Protein AF-A0A397C255-F1 (afdb_monomer_lite)

Foldseek 3Di:
DKKKKFWAQVFQKKKWKFADQQADDPDGDPVGTPWMQPGGGGGITMTDDDDDDDHHIDMDMDTPDPPDDGDMDMDDDDPDPDDDDDDHDDPCVPPDDDDDDDDQDVVQCLVPDDVVRVSPVSHDDDDDDD

Structure (mmCIF, N/CA/C/O backbone):
data_AF-A0A397C255-F1
#
_entry.id   AF-A0A397C255-F1
#
loop_
_atom_site.group_PDB
_atom_site.id
_atom_site.type_symbol
_atom_site.label_atom_id
_atom_site.label_alt_id
_atom_site.label_comp_id
_atom_site.label_asym_id
_atom_site.label_entity_id
_atom_site.label_seq_id
_atom_site.pdbx_PDB_ins_code
_atom_site.Cartn_x
_atom_site.Cartn_y
_atom_site.Cartn_z
_atom_site.occupancy
_atom_site.B_iso_or_equiv
_atom_site.auth_seq_id
_atom_site.auth_comp_id
_atom_site.auth_asym_id
_atom_site.auth_atom_id
_atom_site.pdbx_PDB_model_num
ATOM 1 N N . MET A 1 1 ? -10.103 3.116 16.609 1.00 91.81 1 MET A N 1
ATOM 2 C CA . MET A 1 1 ? -10.281 3.284 15.153 1.00 91.81 1 MET A CA 1
ATOM 3 C C . MET A 1 1 ? -10.401 1.901 14.566 1.00 91.81 1 MET A C 1
ATOM 5 O O . MET A 1 1 ? -9.505 1.097 14.772 1.00 91.81 1 MET A O 1
ATOM 9 N N . LEU A 1 2 ? -11.490 1.654 13.853 1.00 96.00 2 LEU A N 1
ATOM 10 C CA . LEU A 1 2 ? -11.790 0.390 13.207 1.00 96.00 2 LEU A CA 1
ATOM 11 C C . LEU A 1 2 ? -11.693 0.574 11.691 1.00 96.00 2 LEU A C 1
ATOM 13 O O . LEU A 1 2 ? -12.348 1.446 11.119 1.00 96.00 2 LEU A O 1
ATOM 17 N N . LEU A 1 3 ? -10.866 -0.247 11.056 1.00 97.50 3 LEU A N 1
ATOM 18 C CA . LEU A 1 3 ? -10.774 -0.365 9.606 1.00 97.50 3 LEU A CA 1
ATOM 19 C C . LEU A 1 3 ? -11.357 -1.712 9.194 1.00 97.50 3 LEU A C 1
ATOM 21 O O . LEU A 1 3 ? -10.957 -2.735 9.750 1.00 97.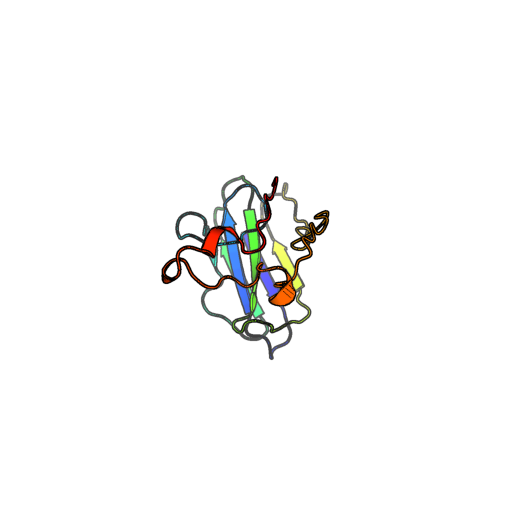50 3 LEU A O 1
ATOM 25 N N . THR A 1 4 ? -12.249 -1.729 8.212 1.00 98.19 4 THR A N 1
ATOM 26 C CA . THR A 1 4 ? -12.786 -2.965 7.625 1.00 98.19 4 THR A CA 1
ATOM 27 C C . THR A 1 4 ? -12.518 -2.983 6.129 1.00 98.19 4 THR A C 1
ATOM 29 O O . THR A 1 4 ? -12.612 -1.953 5.458 1.00 98.19 4 THR A O 1
ATOM 32 N N . LEU A 1 5 ? -12.146 -4.150 5.610 1.00 98.44 5 LEU A N 1
ATOM 33 C CA . LEU A 1 5 ? -11.896 -4.371 4.193 1.00 98.44 5 LEU A CA 1
ATOM 34 C C . LEU A 1 5 ? -12.695 -5.576 3.723 1.00 98.44 5 LEU A C 1
ATOM 36 O O . LEU A 1 5 ? -12.549 -6.676 4.256 1.00 98.44 5 LEU A O 1
ATOM 40 N N . GLU A 1 6 ? -13.496 -5.346 2.694 1.00 98.31 6 GLU A N 1
ATOM 41 C CA . GLU A 1 6 ? -14.287 -6.353 2.000 1.00 98.31 6 GLU A CA 1
ATOM 42 C C . GLU A 1 6 ? -13.816 -6.474 0.553 1.00 98.31 6 GLU A C 1
ATOM 44 O O . GLU A 1 6 ? -13.565 -5.469 -0.114 1.00 98.31 6 GLU A O 1
ATOM 49 N N . ALA A 1 7 ? -13.711 -7.700 0.056 1.00 97.81 7 ALA A N 1
ATOM 50 C CA . ALA A 1 7 ? -13.375 -8.011 -1.328 1.00 97.81 7 ALA A CA 1
ATOM 51 C C . ALA A 1 7 ? -14.055 -9.331 -1.751 1.00 97.81 7 ALA A C 1
ATOM 53 O O . ALA A 1 7 ? -14.628 -10.029 -0.912 1.00 97.81 7 ALA A O 1
ATOM 54 N N . PRO A 1 8 ? -14.013 -9.705 -3.039 1.00 97.19 8 PRO A N 1
ATOM 55 C CA . PRO A 1 8 ? -14.361 -11.051 -3.484 1.00 97.19 8 PRO A CA 1
ATOM 56 C C . PRO A 1 8 ? -13.643 -12.159 -2.685 1.00 97.19 8 PRO A C 1
ATOM 58 O O . PRO A 1 8 ? -12.498 -12.004 -2.265 1.00 97.19 8 PRO A O 1
ATOM 61 N N . VAL A 1 9 ? -14.335 -13.279 -2.442 1.00 96.38 9 VAL A N 1
ATOM 62 C CA . VAL A 1 9 ? -13.889 -14.362 -1.532 1.00 96.38 9 VAL A CA 1
ATOM 63 C C . VAL A 1 9 ? -12.669 -15.125 -2.067 1.00 96.38 9 VAL A C 1
ATOM 65 O O . VAL A 1 9 ? -11.919 -15.721 -1.300 1.00 96.38 9 VAL A O 1
ATOM 68 N N . ASP A 1 10 ? -12.446 -15.088 -3.375 1.00 95.44 10 ASP A N 1
ATOM 69 C CA . ASP A 1 10 ? -11.262 -15.615 -4.054 1.00 95.44 10 ASP A CA 1
ATOM 70 C C . ASP A 1 10 ? -9.994 -14.791 -3.780 1.00 95.44 10 ASP A C 1
ATOM 72 O O . ASP A 1 10 ? -8.884 -15.287 -3.973 1.00 95.44 10 ASP A O 1
ATOM 76 N N . LEU A 1 11 ? -10.131 -13.563 -3.271 1.00 96.50 11 LEU A N 1
ATOM 77 C CA . LEU A 1 11 ? -9.003 -12.727 -2.884 1.00 96.50 11 LEU A CA 1
ATOM 78 C C . LEU A 1 11 ? -8.705 -12.882 -1.394 1.00 96.50 11 LEU A C 1
ATOM 80 O O . LEU A 1 11 ? -9.473 -12.462 -0.525 1.00 96.50 11 LEU A O 1
ATOM 84 N N . ALA A 1 12 ? -7.528 -13.427 -1.092 1.00 97.50 12 ALA A N 1
ATOM 85 C CA . ALA A 1 12 ? -6.954 -13.363 0.243 1.00 97.50 12 ALA A CA 1
ATOM 86 C C . ALA A 1 12 ? -6.396 -11.951 0.481 1.00 97.50 12 ALA A C 1
ATOM 88 O O . ALA A 1 12 ? -5.416 -11.558 -0.155 1.00 97.50 12 ALA A O 1
ATOM 89 N N . ILE A 1 13 ? -7.018 -11.197 1.389 1.00 98.00 13 ILE A N 1
ATOM 90 C CA . ILE A 1 13 ? -6.771 -9.768 1.623 1.00 98.00 13 ILE A CA 1
ATOM 91 C C . ILE A 1 13 ? -6.199 -9.477 3.016 1.00 98.00 13 ILE A C 1
ATOM 93 O O . ILE A 1 13 ? -6.409 -10.231 3.970 1.00 98.00 13 ILE A O 1
ATOM 97 N N . ASN A 1 14 ? -5.490 -8.356 3.143 1.00 97.69 14 ASN A N 1
ATOM 98 C CA . ASN A 1 14 ? -4.922 -7.848 4.392 1.00 97.69 14 ASN A CA 1
ATOM 99 C C . ASN A 1 14 ? -5.031 -6.322 4.470 1.00 97.69 14 ASN A C 1
ATOM 101 O O . ASN A 1 14 ? -4.960 -5.631 3.452 1.00 97.69 14 ASN A O 1
ATOM 105 N N . LEU A 1 15 ? -5.144 -5.810 5.695 1.00 97.50 15 LEU A N 1
ATOM 106 C CA . LEU A 1 15 ? -5.068 -4.388 6.002 1.00 97.50 15 LEU A CA 1
ATOM 107 C C . LEU A 1 15 ? -3.855 -4.085 6.866 1.00 97.50 15 LEU A C 1
ATOM 109 O O . LEU A 1 15 ? -3.615 -4.754 7.874 1.00 97.50 15 LEU A O 1
ATOM 113 N N . ARG A 1 16 ? -3.147 -3.006 6.529 1.00 96.75 16 ARG A N 1
ATOM 114 C CA . ARG A 1 16 ? -2.084 -2.431 7.360 1.00 96.75 16 ARG A CA 1
ATOM 115 C C . ARG A 1 16 ? -2.272 -0.934 7.519 1.00 96.75 16 ARG A C 1
ATOM 117 O O . ARG A 1 16 ? -2.566 -0.234 6.554 1.00 96.75 16 ARG A O 1
ATOM 124 N N . LEU A 1 17 ? -2.030 -0.445 8.728 1.00 96.12 17 LEU A N 1
ATOM 125 C CA . LEU A 1 17 ? -1.905 0.976 9.018 1.00 96.12 17 LEU A CA 1
ATOM 126 C C . LEU A 1 17 ? -0.427 1.310 9.208 1.00 96.12 17 LEU A C 1
ATOM 128 O O . LEU A 1 17 ? 0.243 0.740 10.076 1.00 96.12 17 LEU A O 1
ATOM 132 N N . VAL A 1 18 ? 0.078 2.243 8.409 1.00 96.31 18 VAL A N 1
ATOM 133 C CA . VAL A 1 18 ? 1.476 2.676 8.441 1.00 96.31 18 VAL A CA 1
ATOM 134 C C . VAL A 1 18 ? 1.524 4.152 8.821 1.00 96.31 18 VAL A C 1
ATOM 136 O O . VAL A 1 18 ? 0.861 4.976 8.201 1.00 96.31 18 VAL A O 1
ATOM 139 N N . GLY A 1 19 ? 2.288 4.487 9.857 1.00 94.06 19 GLY A N 1
ATOM 140 C CA . GLY A 1 19 ? 2.566 5.871 10.234 1.00 94.06 19 GLY A CA 1
ATOM 141 C C . GLY A 1 19 ? 3.644 6.485 9.344 1.00 94.06 19 GLY A C 1
ATOM 142 O O . GLY A 1 19 ? 4.585 5.796 8.939 1.00 94.06 19 GLY A O 1
ATOM 143 N N . GLY A 1 20 ? 3.521 7.782 9.072 1.00 88.75 20 GLY A N 1
ATOM 144 C CA . GLY A 1 20 ? 4.455 8.514 8.223 1.00 88.75 20 GLY A CA 1
ATOM 145 C C . GLY A 1 20 ? 3.978 9.935 7.944 1.00 88.75 20 GLY A C 1
ATOM 146 O O . GLY A 1 20 ? 3.393 10.589 8.801 1.00 88.75 20 GLY A O 1
ATOM 147 N N . ASP A 1 21 ? 4.230 10.398 6.730 1.00 88.00 21 ASP A N 1
ATOM 148 C CA . ASP A 1 21 ? 3.868 11.714 6.193 1.00 88.00 21 ASP A CA 1
ATOM 149 C C . ASP A 1 21 ? 2.570 11.687 5.360 1.00 88.00 21 ASP A C 1
ATOM 151 O O . ASP A 1 21 ? 2.239 12.656 4.679 1.00 88.00 21 ASP A O 1
ATOM 155 N N . GLY A 1 22 ? 1.835 10.569 5.394 1.00 86.25 22 GLY A N 1
ATOM 156 C CA . GLY A 1 22 ? 0.623 10.368 4.598 1.00 86.25 22 GLY A CA 1
ATOM 157 C C . GLY A 1 22 ? 0.887 10.159 3.105 1.00 86.25 22 GLY A C 1
ATOM 158 O O . GLY A 1 22 ? -0.043 10.271 2.312 1.00 86.25 22 GLY A O 1
ATOM 159 N N . GLN A 1 23 ? 2.130 9.875 2.703 1.00 89.00 23 GLN A N 1
ATOM 160 C CA . GLN A 1 23 ? 2.480 9.581 1.314 1.00 89.00 23 GLN A CA 1
ATOM 161 C C . GLN A 1 23 ? 2.422 8.079 1.004 1.00 89.00 23 GLN A C 1
ATOM 163 O O . GLN A 1 23 ? 2.180 7.220 1.864 1.00 89.00 23 GLN A O 1
ATOM 168 N N . ARG A 1 24 ? 2.632 7.751 -0.276 1.00 89.56 24 ARG A N 1
ATOM 169 C CA . ARG A 1 24 ? 2.699 6.371 -0.766 1.00 89.56 24 ARG A CA 1
ATOM 170 C C . ARG A 1 24 ? 3.833 5.617 -0.068 1.00 89.56 24 ARG A C 1
ATOM 172 O O . ARG A 1 24 ? 4.977 6.057 -0.050 1.00 89.56 24 ARG A O 1
ATOM 179 N N . VAL A 1 25 ? 3.512 4.441 0.462 1.00 90.38 25 VAL A N 1
ATOM 180 C CA . VAL A 1 25 ? 4.467 3.592 1.182 1.00 90.38 25 VAL A CA 1
ATOM 181 C C . VAL A 1 25 ? 5.062 2.564 0.222 1.00 90.38 25 VAL A C 1
ATOM 183 O O . VAL A 1 25 ? 4.370 1.638 -0.189 1.00 90.38 25 VAL A O 1
ATOM 186 N N . GLY A 1 26 ? 6.344 2.717 -0.123 1.00 85.69 26 GLY A N 1
ATOM 187 C CA . GLY A 1 26 ? 7.079 1.740 -0.943 1.00 85.69 26 GLY A CA 1
ATOM 188 C C . GLY A 1 26 ? 7.648 0.558 -0.148 1.00 85.69 26 GLY A C 1
ATOM 189 O O . GLY A 1 26 ? 7.851 -0.522 -0.691 1.00 85.69 26 GLY A O 1
ATOM 190 N N . SER A 1 27 ? 7.894 0.737 1.153 1.00 86.94 27 SER A N 1
ATOM 191 C CA . SER A 1 27 ? 8.369 -0.323 2.047 1.00 86.94 27 SER A CA 1
ATOM 192 C C . SER A 1 27 ? 7.834 -0.119 3.461 1.00 86.94 27 SER A C 1
ATOM 194 O O . SER A 1 27 ? 7.780 1.004 3.967 1.00 86.94 27 SER A O 1
ATOM 196 N N . VAL A 1 28 ? 7.435 -1.213 4.110 1.00 88.75 28 VAL A N 1
ATOM 197 C CA . VAL A 1 28 ? 6.897 -1.199 5.475 1.00 88.75 28 VAL A CA 1
ATOM 198 C C . VAL A 1 28 ? 7.972 -1.690 6.437 1.00 88.75 28 VAL A C 1
ATOM 200 O O . VAL A 1 28 ? 8.383 -2.848 6.393 1.00 88.75 28 VAL A O 1
ATOM 203 N N . SER A 1 29 ? 8.409 -0.815 7.342 1.00 89.94 29 SER A N 1
ATOM 204 C CA . SER A 1 29 ? 9.343 -1.161 8.416 1.00 89.94 29 SER A CA 1
ATOM 205 C C . SER A 1 29 ? 8.592 -1.458 9.715 1.00 89.94 29 SER A C 1
ATOM 207 O O . SER A 1 29 ? 7.486 -0.962 9.933 1.00 89.94 29 SER A O 1
ATOM 209 N N . LYS A 1 30 ? 9.225 -2.185 10.645 1.00 87.94 30 LYS A N 1
ATOM 210 C CA . LYS A 1 30 ? 8.664 -2.397 11.995 1.00 87.94 30 LYS A CA 1
ATOM 211 C C . LYS A 1 30 ? 8.395 -1.083 12.740 1.00 87.94 30 LYS A C 1
ATOM 213 O O . LYS A 1 30 ? 7.481 -1.026 13.546 1.00 87.94 30 LYS A O 1
ATOM 218 N N . LYS A 1 31 ? 9.182 -0.034 12.469 1.00 88.81 31 LYS A N 1
ATOM 219 C CA . LYS A 1 31 ? 9.033 1.283 13.106 1.00 88.81 31 LYS A CA 1
ATOM 220 C C . LYS A 1 31 ? 7.845 2.069 12.546 1.00 88.81 31 LYS A C 1
ATOM 222 O O . LYS A 1 31 ? 7.239 2.851 13.275 1.00 88.81 31 LYS A O 1
ATOM 227 N N . SER A 1 32 ? 7.534 1.903 11.260 1.00 92.12 32 SER A N 1
ATOM 228 C CA . SER A 1 32 ? 6.429 2.612 10.605 1.00 92.12 32 SER A CA 1
ATOM 229 C C . SER A 1 32 ? 5.098 1.871 10.726 1.00 92.12 32 SER A C 1
ATOM 231 O O . SER A 1 32 ? 4.056 2.517 10.748 1.00 92.12 32 SER A O 1
ATOM 233 N N . LEU A 1 33 ? 5.099 0.545 10.873 1.00 94.44 33 LEU A N 1
ATOM 234 C CA . LEU A 1 33 ? 3.874 -0.225 11.092 1.00 94.44 33 LEU A CA 1
ATOM 235 C C . LEU A 1 33 ? 3.204 0.167 12.421 1.00 94.44 33 LEU A C 1
ATOM 237 O O . LEU A 1 33 ? 3.847 0.200 13.468 1.00 94.44 33 LEU A O 1
ATOM 241 N N . ARG A 1 34 ? 1.909 0.484 12.371 1.00 95.06 34 ARG A N 1
ATOM 242 C CA . ARG A 1 34 ? 1.083 0.826 13.544 1.00 95.06 34 ARG A CA 1
ATOM 243 C C . ARG A 1 34 ? 0.098 -0.278 13.894 1.00 95.06 34 ARG A C 1
ATOM 245 O O . ARG A 1 34 ? -0.190 -0.487 15.063 1.00 95.06 34 ARG A O 1
ATOM 252 N N . GLY A 1 35 ? -0.373 -1.006 12.889 1.00 95.31 35 GLY A N 1
ATOM 253 C CA . GLY A 1 35 ? -1.251 -2.153 13.073 1.00 95.31 35 GLY A CA 1
ATOM 254 C C . GLY A 1 35 ? -1.470 -2.912 11.773 1.00 95.31 35 GLY A C 1
ATOM 255 O O . GLY A 1 35 ? -1.221 -2.383 10.688 1.00 95.31 35 GLY A O 1
ATOM 256 N N . GLN A 1 36 ? -1.932 -4.155 11.888 1.00 96.19 36 GLN A N 1
ATOM 257 C CA . GLN A 1 36 ? -2.304 -4.998 10.755 1.00 96.19 36 GLN A CA 1
ATOM 258 C C . GLN A 1 36 ? -3.423 -5.968 11.138 1.00 96.19 36 GLN A C 1
ATOM 260 O O . GLN A 1 36 ? -3.503 -6.376 12.294 1.00 96.19 36 GLN A O 1
ATOM 265 N N . SER A 1 37 ? -4.228 -6.398 10.169 1.00 97.25 37 SER A N 1
ATOM 266 C CA . SER A 1 37 ? -5.348 -7.333 10.378 1.00 97.25 37 SER A CA 1
ATOM 267 C C . SER A 1 37 ? -4.930 -8.788 10.660 1.00 97.25 37 SER A C 1
ATOM 269 O O . SER A 1 37 ? -5.776 -9.677 10.728 1.00 97.25 37 SER A O 1
ATOM 271 N N . GLY A 1 38 ? -3.626 -9.059 10.795 1.00 95.81 38 GLY A N 1
ATOM 272 C CA . GLY A 1 38 ? -3.069 -10.398 10.997 1.00 95.81 38 GLY A CA 1
ATOM 273 C C . GLY A 1 38 ? -2.713 -11.091 9.682 1.00 95.81 38 GLY A C 1
ATOM 274 O O . GLY A 1 38 ? -2.061 -10.492 8.828 1.00 95.81 38 GLY A O 1
ATOM 275 N N . GLU A 1 39 ? -3.102 -12.357 9.545 1.00 97.00 39 GLU A N 1
ATOM 276 C CA . GLU A 1 39 ? -2.922 -13.147 8.321 1.00 97.00 39 GLU A CA 1
ATOM 277 C C . GLU A 1 39 ? -3.836 -12.657 7.186 1.00 97.00 39 GLU A C 1
ATOM 279 O O . GLU A 1 39 ? -4.804 -11.924 7.409 1.00 97.00 39 GLU A O 1
ATOM 284 N N . TYR A 1 40 ? -3.521 -13.051 5.952 1.00 97.62 40 TYR A N 1
ATOM 285 C CA . TYR A 1 40 ? -4.391 -12.798 4.807 1.00 97.62 40 TYR A CA 1
ATOM 286 C C . TYR A 1 40 ? -5.639 -13.677 4.904 1.00 97.62 40 TYR A C 1
ATOM 288 O O . TYR A 1 40 ? -5.532 -14.882 5.129 1.00 97.62 40 TYR A O 1
ATOM 296 N N . ARG A 1 41 ? -6.822 -13.079 4.744 1.00 97.38 41 ARG A N 1
ATOM 297 C CA . ARG A 1 41 ? -8.111 -13.776 4.869 1.00 97.38 41 ARG A CA 1
ATOM 298 C C . ARG A 1 41 ? -8.947 -13.593 3.606 1.00 97.38 41 ARG A C 1
ATOM 300 O O . ARG A 1 41 ? -8.911 -12.507 3.038 1.00 97.38 41 ARG A O 1
ATOM 307 N N . PRO A 1 42 ? -9.687 -14.617 3.159 1.00 97.12 42 PRO A N 1
ATOM 308 C CA . PRO A 1 42 ? -10.546 -14.506 1.988 1.00 97.12 42 PRO A CA 1
ATOM 309 C C . PRO A 1 42 ? -11.728 -13.571 2.257 1.00 97.12 42 PRO A C 1
ATOM 311 O O . PRO A 1 42 ? -12.442 -13.733 3.248 1.00 97.12 42 PRO A O 1
ATOM 314 N N . GLY A 1 43 ? -11.931 -12.602 1.368 1.00 96.56 43 GLY A N 1
ATOM 315 C CA . GLY A 1 43 ? -13.123 -11.756 1.280 1.00 96.56 43 GLY A CA 1
ATOM 316 C C . GLY A 1 43 ? -13.355 -10.722 2.389 1.00 96.56 43 GLY A C 1
ATOM 317 O O . GLY A 1 43 ? -13.958 -9.687 2.119 1.00 96.56 43 GLY A O 1
ATOM 318 N N . PHE A 1 44 ? -12.869 -10.940 3.613 1.00 97.94 44 PHE A N 1
ATOM 319 C CA . PHE A 1 44 ? -13.037 -9.990 4.716 1.00 97.94 44 PHE A CA 1
ATOM 320 C C . PHE A 1 44 ? -11.861 -9.984 5.694 1.00 97.94 44 PHE A C 1
ATOM 322 O O . PHE A 1 44 ? -11.411 -11.033 6.166 1.00 97.94 44 PHE A O 1
ATOM 329 N N . CYS A 1 45 ? -11.415 -8.788 6.079 1.00 98.19 45 CYS A N 1
ATOM 330 C CA . CYS A 1 45 ? -10.557 -8.594 7.243 1.00 98.19 45 CYS A CA 1
ATOM 331 C C . CYS A 1 45 ? -10.817 -7.240 7.917 1.00 98.19 45 CYS A C 1
ATOM 333 O O . CYS A 1 45 ? -11.391 -6.324 7.330 1.00 98.19 45 CYS A O 1
ATOM 335 N N . TYR A 1 46 ? -10.392 -7.111 9.173 1.00 98.19 46 TYR A N 1
ATOM 336 C CA . TYR A 1 46 ? -10.524 -5.870 9.927 1.00 98.19 46 TYR A CA 1
ATOM 337 C C . TYR A 1 46 ? -9.287 -5.606 10.786 1.00 98.19 46 TYR A C 1
ATOM 339 O O . TYR A 1 46 ? -8.527 -6.520 11.111 1.00 98.19 46 TYR A O 1
ATOM 347 N N . LEU A 1 47 ? -9.088 -4.343 11.144 1.00 97.62 47 LEU A N 1
ATOM 348 C CA . LEU A 1 47 ? -8.056 -3.880 12.061 1.00 97.62 47 LEU A CA 1
ATOM 349 C C . LEU A 1 47 ? -8.703 -2.939 13.073 1.00 97.62 47 LEU A C 1
ATOM 351 O O . LEU A 1 47 ? -9.202 -1.880 12.697 1.00 97.62 47 LEU A O 1
ATOM 355 N N . ASP A 1 48 ? -8.668 -3.331 14.342 1.00 96.25 48 ASP A N 1
ATOM 356 C CA . ASP A 1 48 ? -9.114 -2.505 15.460 1.00 96.25 48 ASP A CA 1
ATOM 357 C C . ASP A 1 48 ? -7.910 -1.973 16.248 1.00 96.25 48 ASP A C 1
ATOM 359 O O . ASP A 1 48 ? -6.937 -2.691 16.488 1.00 96.25 48 ASP A O 1
ATOM 363 N N . LEU A 1 49 ? -7.952 -0.687 16.588 1.00 93.94 49 LEU A N 1
ATOM 364 C CA . LEU A 1 49 ? -6.869 0.061 17.222 1.00 93.94 49 LEU A CA 1
ATOM 365 C C . LEU A 1 49 ? -7.447 1.023 18.262 1.00 93.94 49 LEU A C 1
ATOM 367 O O . LEU A 1 49 ? -8.036 2.042 17.897 1.00 93.94 49 LEU A O 1
ATOM 371 N N . ASP A 1 50 ? -7.231 0.752 19.547 1.00 87.31 50 ASP A N 1
ATOM 372 C CA . ASP A 1 50 ? -7.870 1.504 20.637 1.00 87.31 50 ASP A CA 1
ATOM 373 C C . ASP A 1 50 ? -7.426 2.974 20.731 1.00 87.31 50 ASP A C 1
ATOM 375 O O . ASP A 1 50 ? -8.250 3.858 20.965 1.00 87.31 50 ASP A O 1
ATOM 379 N N . ALA A 1 51 ? -6.139 3.266 20.507 1.00 83.62 51 ALA A N 1
ATOM 380 C CA . ALA A 1 51 ? -5.565 4.599 20.718 1.00 83.62 51 ALA A CA 1
ATOM 381 C C . ALA A 1 51 ? -4.563 4.982 19.617 1.00 83.62 51 ALA A C 1
ATOM 383 O O . ALA A 1 51 ? -3.348 4.904 19.789 1.00 83.62 51 ALA A O 1
ATOM 384 N N . VAL A 1 52 ? -5.084 5.400 18.462 1.00 89.56 52 VAL A N 1
ATOM 385 C CA . VAL A 1 52 ? -4.262 5.959 17.378 1.00 89.56 52 VAL A CA 1
ATOM 386 C C . VAL A 1 52 ? -3.972 7.426 17.684 1.00 89.56 52 VAL A C 1
ATOM 388 O O . VAL A 1 52 ? -4.895 8.229 17.810 1.00 89.56 52 VAL A O 1
ATOM 391 N N . GLU A 1 53 ? -2.692 7.775 17.808 1.00 90.88 53 GLU A N 1
ATOM 392 C CA . GLU A 1 53 ? -2.251 9.156 18.019 1.00 90.88 53 GLU A CA 1
ATOM 393 C C . GLU A 1 53 ? -2.654 10.052 16.839 1.00 90.88 53 GLU A C 1
ATOM 395 O O . GLU A 1 53 ? -2.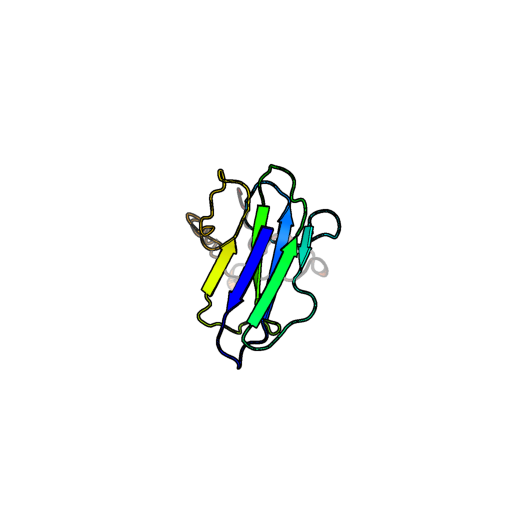727 9.598 15.695 1.00 90.88 53 GLU A O 1
ATOM 400 N N . ALA A 1 54 ? -2.874 11.344 17.092 1.00 91.19 54 ALA A N 1
ATOM 401 C CA . ALA A 1 54 ? -3.118 12.302 16.021 1.00 91.19 54 ALA A CA 1
ATOM 402 C C . ALA A 1 54 ? -1.903 12.374 15.080 1.00 91.19 54 ALA A C 1
ATOM 404 O O . ALA A 1 54 ? -0.767 12.530 15.527 1.00 91.19 54 ALA A O 1
ATOM 405 N N . GLY A 1 55 ? -2.137 12.272 13.773 1.00 92.56 55 GLY A N 1
ATOM 406 C CA . GLY A 1 55 ? -1.062 12.276 12.789 1.00 92.56 55 GLY A CA 1
ATOM 407 C C . GLY A 1 55 ? -1.516 11.829 11.407 1.00 92.56 55 GLY A C 1
ATOM 408 O O . GLY A 1 55 ? -2.702 11.595 11.167 1.00 92.56 55 GLY A O 1
ATOM 409 N N . LEU A 1 56 ? -0.547 11.718 10.501 1.00 94.69 56 LEU A N 1
ATOM 410 C CA . LEU A 1 56 ? -0.756 11.231 9.145 1.00 94.69 56 LEU A CA 1
ATOM 411 C C . LEU A 1 56 ? -0.419 9.743 9.061 1.00 94.69 56 LEU A C 1
ATOM 413 O O . LEU A 1 56 ? 0.615 9.275 9.548 1.00 94.69 56 LEU A O 1
ATOM 417 N N . TYR A 1 57 ? -1.311 9.006 8.412 1.00 95.00 57 TYR A N 1
ATOM 418 C CA . TYR A 1 57 ? -1.199 7.569 8.239 1.00 95.00 57 TYR A CA 1
ATOM 419 C C . TYR A 1 57 ? -1.576 7.182 6.818 1.00 95.00 57 TYR A C 1
ATOM 421 O O . TYR A 1 57 ? -2.419 7.820 6.189 1.00 95.00 57 TYR A O 1
ATOM 429 N N . THR A 1 58 ? -0.997 6.082 6.357 1.00 96.44 58 THR A N 1
ATOM 430 C CA . THR A 1 58 ? -1.341 5.450 5.090 1.00 96.44 58 THR A CA 1
ATOM 431 C C . THR A 1 58 ? -1.954 4.087 5.383 1.00 96.44 58 THR A C 1
ATOM 433 O O . THR A 1 58 ? -1.347 3.249 6.058 1.00 96.44 58 THR A O 1
ATOM 436 N N . ILE A 1 59 ? -3.171 3.869 4.883 1.00 96.19 59 ILE A N 1
ATOM 437 C CA . ILE A 1 59 ? -3.841 2.568 4.920 1.00 96.19 59 ILE A CA 1
ATOM 438 C C . ILE A 1 59 ? -3.418 1.798 3.672 1.00 96.19 59 ILE A C 1
ATOM 440 O O . ILE A 1 59 ? -3.572 2.281 2.551 1.00 96.19 59 ILE A O 1
ATOM 444 N N . VAL A 1 60 ? -2.882 0.599 3.869 1.00 95.69 60 VAL A N 1
ATOM 445 C CA . VAL A 1 60 ? -2.461 -0.295 2.793 1.00 95.69 60 VAL A CA 1
ATOM 446 C C . VAL A 1 60 ? -3.384 -1.506 2.795 1.00 95.69 60 VAL A C 1
ATOM 448 O O . VAL A 1 60 ? -3.349 -2.312 3.724 1.00 95.69 60 VAL A O 1
ATOM 451 N N . ALA A 1 61 ? -4.206 -1.613 1.753 1.00 95.81 61 ALA A N 1
ATOM 452 C CA . ALA A 1 61 ? -4.941 -2.824 1.415 1.00 95.81 61 ALA A CA 1
ATOM 453 C C . ALA A 1 61 ? -4.115 -3.631 0.407 1.00 95.81 61 ALA A C 1
ATOM 455 O O . ALA A 1 61 ? -3.624 -3.071 -0.577 1.00 95.81 61 ALA A O 1
ATOM 456 N N . SER A 1 62 ? -3.937 -4.926 0.652 1.00 95.56 62 SER A N 1
ATOM 457 C CA . SER A 1 62 ? -3.145 -5.795 -0.223 1.00 95.56 62 SER A CA 1
ATOM 458 C C . SER A 1 62 ? -3.747 -7.186 -0.352 1.00 95.56 62 SER A C 1
ATOM 460 O O . SER A 1 62 ? -4.449 -7.661 0.541 1.00 95.56 62 SER A O 1
ATOM 462 N N . THR A 1 63 ? -3.432 -7.845 -1.464 1.00 97.25 63 THR A N 1
ATOM 463 C CA . THR A 1 63 ? -3.657 -9.273 -1.704 1.00 97.25 63 THR A CA 1
ATOM 464 C C . THR A 1 63 ? -2.412 -10.081 -1.332 1.00 97.25 63 THR A C 1
ATOM 466 O O . THR A 1 63 ? -1.316 -9.525 -1.221 1.00 97.25 63 THR A O 1
ATOM 469 N N . TYR A 1 64 ? -2.580 -11.379 -1.064 1.00 95.44 64 TYR A N 1
ATOM 470 C CA . TYR A 1 64 ? -1.456 -12.258 -0.715 1.00 95.44 64 TYR A CA 1
ATOM 471 C C . TYR A 1 64 ? -0.521 -12.481 -1.908 1.00 95.44 64 TYR A C 1
ATOM 473 O O . TYR A 1 64 ? 0.694 -12.313 -1.795 1.00 95.44 64 TYR A O 1
ATOM 481 N N . GLU A 1 65 ? -1.100 -12.844 -3.051 1.00 94.25 65 GLU A N 1
ATOM 482 C CA . GLU A 1 65 ? -0.362 -13.082 -4.284 1.00 94.25 65 GLU A CA 1
ATOM 483 C C . GLU A 1 65 ? -0.159 -11.775 -5.062 1.00 94.25 65 GLU A C 1
ATOM 485 O O . GLU A 1 65 ? -1.074 -10.948 -5.158 1.00 94.25 65 GLU A O 1
ATOM 490 N N . PRO A 1 66 ? 1.035 -11.566 -5.643 1.00 92.25 66 PRO A N 1
ATOM 491 C CA . PRO A 1 66 ? 1.265 -10.426 -6.515 1.00 92.25 66 PRO A CA 1
ATOM 492 C C . PRO A 1 66 ? 0.370 -10.518 -7.758 1.00 92.25 66 PRO A C 1
ATOM 494 O O . PRO A 1 66 ? 0.016 -11.602 -8.204 1.00 92.25 66 PRO A O 1
ATOM 497 N N . GLN A 1 67 ? 0.051 -9.367 -8.354 1.00 90.94 67 GLN A N 1
ATOM 498 C CA . GLN A 1 67 ? -0.753 -9.256 -9.585 1.00 90.94 67 GLN A CA 1
ATOM 499 C C . GLN A 1 67 ? -2.218 -9.723 -9.469 1.00 90.94 67 GLN A C 1
ATOM 501 O O . GLN A 1 67 ? -2.961 -9.627 -10.445 1.00 90.94 67 GLN A O 1
ATOM 506 N N . CYS A 1 68 ? -2.683 -10.127 -8.285 1.00 92.62 68 CYS A N 1
ATOM 507 C CA . CYS A 1 68 ? -4.105 -10.325 -8.024 1.00 92.62 68 CYS A CA 1
ATOM 508 C C . CYS A 1 68 ? -4.812 -8.973 -7.888 1.00 92.62 68 CYS A C 1
ATOM 510 O O . CYS A 1 68 ? -4.587 -8.240 -6.922 1.00 92.62 68 CYS A O 1
ATOM 512 N N . MET A 1 69 ? -5.670 -8.654 -8.857 1.00 91.81 69 MET A N 1
ATOM 513 C CA . MET A 1 69 ? -6.462 -7.425 -8.892 1.00 91.81 69 MET A CA 1
ATOM 514 C C . MET A 1 69 ? -7.941 -7.727 -8.669 1.00 91.81 69 MET A C 1
ATOM 516 O O . MET A 1 69 ? -8.470 -8.700 -9.198 1.00 91.81 69 MET A O 1
ATOM 520 N N . GLY A 1 70 ? -8.627 -6.845 -7.950 1.00 92.75 70 GLY A N 1
ATOM 521 C CA .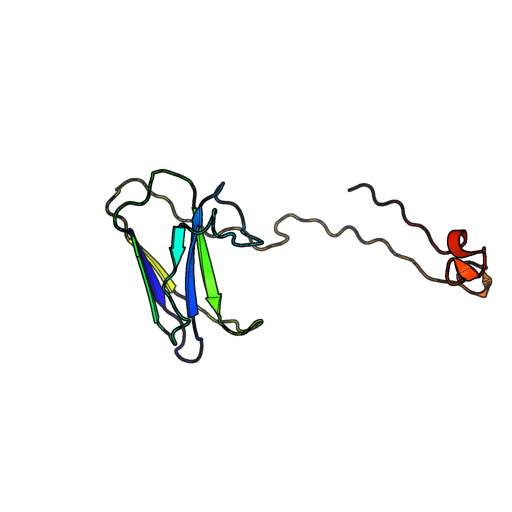 GLY A 1 70 ? -10.074 -6.901 -7.806 1.00 92.75 70 GLY A CA 1
ATOM 522 C C . GLY A 1 70 ? -10.622 -5.679 -7.089 1.00 92.75 70 GLY A C 1
ATOM 523 O O . GLY A 1 70 ? -9.878 -4.882 -6.513 1.00 92.75 70 GLY A O 1
ATOM 524 N N . SER A 1 71 ? -11.939 -5.515 -7.158 1.00 95.81 71 SER A N 1
ATOM 525 C CA . SER A 1 71 ? -12.642 -4.473 -6.417 1.00 95.81 71 SER A CA 1
ATOM 526 C C . SER A 1 71 ? -12.629 -4.778 -4.923 1.00 95.81 71 SER A C 1
ATOM 528 O O . SER A 1 71 ? -12.825 -5.924 -4.526 1.00 95.81 71 SER A O 1
ATOM 530 N N . PHE A 1 72 ? -12.487 -3.746 -4.101 1.00 96.75 72 PHE A N 1
ATOM 531 C CA . PHE A 1 72 ? -12.622 -3.846 -2.655 1.00 96.75 72 PHE A CA 1
ATOM 532 C C . PHE A 1 72 ? -13.412 -2.654 -2.111 1.00 96.75 72 PHE A C 1
ATOM 534 O O . PHE A 1 72 ? -13.498 -1.606 -2.754 1.00 96.75 72 PHE A O 1
ATOM 541 N N . SER A 1 73 ? -13.956 -2.813 -0.911 1.00 97.62 73 SER A N 1
ATOM 542 C CA . SER A 1 73 ? -14.583 -1.751 -0.128 1.00 97.62 73 SER A CA 1
ATOM 543 C C . SER A 1 73 ? -13.809 -1.579 1.173 1.00 97.62 73 SER A C 1
ATOM 545 O O . SER A 1 73 ? -13.660 -2.531 1.933 1.00 97.62 73 SER A O 1
ATOM 547 N N . LEU A 1 74 ? -13.296 -0.372 1.418 1.00 97.69 74 LEU A N 1
ATOM 548 C CA . LEU A 1 74 ? -12.628 0.001 2.665 1.00 97.69 74 LEU A CA 1
ATOM 549 C C . LEU A 1 74 ? -13.548 0.932 3.452 1.00 97.69 74 LEU A C 1
ATOM 551 O O . LEU A 1 74 ? -13.938 1.980 2.934 1.00 97.69 74 LEU A O 1
ATOM 555 N N . GLN A 1 75 ? -13.847 0.592 4.703 1.00 97.25 75 GLN A N 1
ATOM 556 C CA . GLN A 1 75 ? -14.541 1.499 5.615 1.00 97.25 75 GLN A CA 1
ATOM 557 C C . GLN A 1 75 ? -13.623 1.894 6.769 1.00 97.25 75 GLN A C 1
ATOM 559 O O . GLN A 1 75 ? -12.850 1.089 7.293 1.00 97.25 75 GLN A O 1
ATOM 564 N N . VAL A 1 76 ? -13.718 3.164 7.157 1.00 95.75 76 VAL A N 1
ATOM 565 C CA . VAL A 1 76 ? -12.941 3.760 8.243 1.00 95.75 76 VAL A CA 1
ATOM 566 C C . VAL A 1 76 ? -13.917 4.311 9.268 1.00 95.75 76 VAL A C 1
ATOM 568 O O . VAL A 1 76 ? -14.639 5.267 8.993 1.00 95.75 76 VAL A O 1
ATOM 571 N N . ALA A 1 77 ? -13.928 3.711 10.452 1.00 94.25 77 ALA A N 1
ATOM 572 C CA . ALA A 1 77 ? -14.700 4.175 11.591 1.00 94.25 77 ALA A CA 1
ATOM 573 C C . ALA A 1 77 ? -13.751 4.674 12.684 1.00 94.25 77 ALA A C 1
ATOM 575 O O . ALA A 1 77 ? -12.870 3.958 13.167 1.00 94.25 77 ALA A O 1
ATOM 576 N N . ALA A 1 78 ? -13.930 5.919 13.106 1.00 90.88 78 ALA A N 1
ATOM 577 C CA . ALA A 1 78 ? -13.161 6.516 14.186 1.00 90.88 78 ALA A CA 1
ATOM 578 C C . ALA A 1 78 ? -14.098 7.219 15.167 1.00 90.88 78 ALA A C 1
ATOM 580 O O . ALA A 1 78 ? -15.12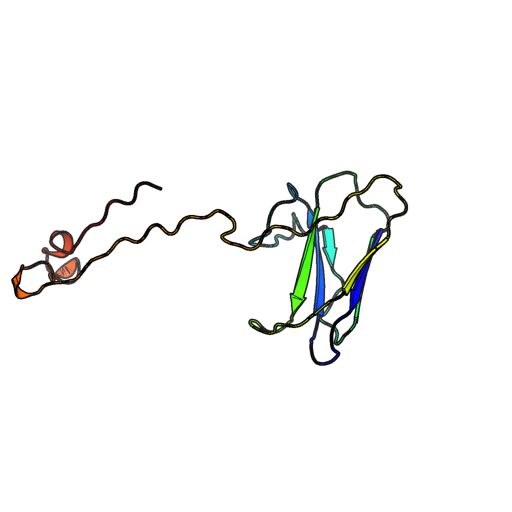1 7.777 14.784 1.00 90.88 78 ALA A O 1
ATOM 581 N N . THR A 1 79 ? -13.729 7.189 16.444 1.00 88.75 79 THR A N 1
ATOM 582 C CA . THR A 1 79 ? -14.417 7.929 17.508 1.00 88.75 79 THR A CA 1
ATOM 583 C C . THR A 1 79 ? -14.091 9.420 17.467 1.00 88.75 79 THR A C 1
ATOM 585 O O . THR A 1 79 ? -14.882 10.234 17.935 1.00 88.75 79 THR A O 1
ATOM 588 N N . SER A 1 80 ? -12.940 9.791 16.893 1.00 85.88 80 SER A N 1
ATOM 589 C CA . SER A 1 80 ? -12.601 11.189 16.635 1.00 85.88 80 SER A CA 1
ATOM 590 C C . SER A 1 80 ? -13.527 11.763 15.556 1.00 85.88 80 SER A C 1
ATOM 592 O O . SER A 1 80 ? -13.619 11.177 14.478 1.00 85.88 80 SER A O 1
ATOM 594 N N . PRO A 1 81 ? -14.159 12.928 15.783 1.00 83.69 81 PRO A N 1
ATOM 595 C CA . PRO A 1 81 ? -14.981 13.592 14.773 1.00 83.69 81 PRO A CA 1
ATOM 596 C C . PRO A 1 81 ? -14.148 14.275 13.675 1.00 83.69 81 PRO A C 1
ATOM 598 O O . PRO A 1 81 ? -14.703 14.738 12.683 1.00 83.69 81 PRO A O 1
ATOM 601 N N . GLN A 1 82 ? -12.827 14.380 13.852 1.00 88.25 82 GLN A N 1
ATOM 602 C CA . GLN A 1 82 ? -11.925 15.100 12.955 1.00 88.25 82 GLN A CA 1
ATOM 603 C C . GLN A 1 82 ? -10.921 14.132 12.333 1.00 88.25 82 GLN A C 1
ATOM 605 O O . GLN A 1 82 ? -9.805 13.966 12.822 1.00 88.25 82 GLN A O 1
ATOM 610 N N . PHE A 1 83 ? -11.324 13.488 11.243 1.00 91.31 83 PHE A N 1
ATOM 611 C CA . PHE A 1 83 ? -10.418 12.738 10.381 1.00 91.31 83 PHE A CA 1
ATOM 612 C C . PHE A 1 83 ? -10.833 12.900 8.921 1.00 91.31 83 PHE A C 1
ATOM 614 O O . PHE A 1 83 ? -11.986 13.197 8.611 1.00 91.31 83 PHE A O 1
ATOM 621 N N . GLN A 1 84 ? -9.873 12.726 8.022 1.00 92.69 84 GLN A N 1
ATOM 622 C CA . GLN A 1 84 ? -10.104 12.739 6.584 1.00 92.69 84 GLN A CA 1
ATOM 623 C C . GLN A 1 84 ? -9.436 11.515 5.979 1.00 92.69 84 GLN A C 1
ATOM 625 O O . GLN A 1 84 ? -8.361 11.103 6.414 1.00 92.69 84 GLN A O 1
ATOM 630 N N . VAL A 1 85 ? -10.088 10.944 4.973 1.00 93.75 85 VAL A N 1
AT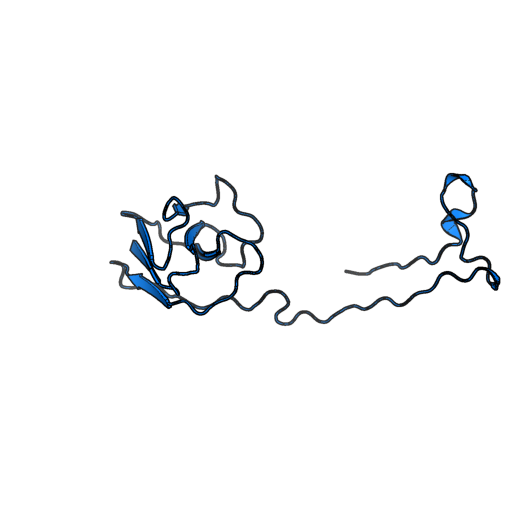OM 631 C CA . VAL A 1 85 ? -9.584 9.797 4.224 1.00 93.75 85 VAL A CA 1
ATOM 632 C C . VAL A 1 85 ? -9.711 10.133 2.751 1.00 93.7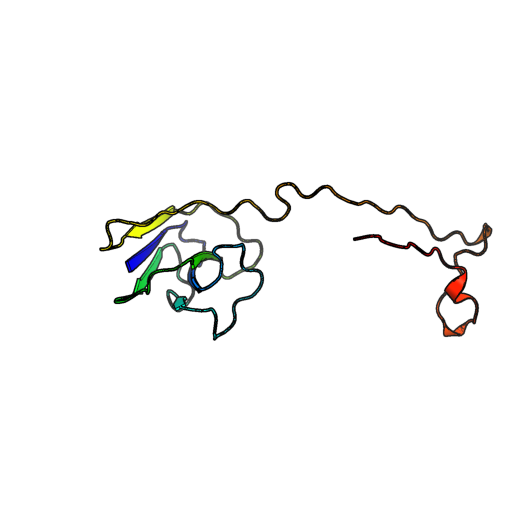5 85 VAL A C 1
ATOM 634 O O . VAL A 1 85 ? -10.778 10.533 2.291 1.00 93.75 85 VAL A O 1
ATOM 637 N N . PHE A 1 86 ? -8.621 9.977 2.012 1.00 93.81 86 PHE A N 1
ATOM 638 C CA . PHE A 1 86 ? -8.590 10.177 0.572 1.00 93.81 86 PHE A CA 1
ATOM 639 C C . PHE A 1 86 ? -7.705 9.114 -0.073 1.00 93.81 86 PHE A C 1
ATOM 641 O O . PHE A 1 86 ? -6.768 8.601 0.541 1.00 93.81 86 PHE A O 1
ATOM 648 N N . ALA A 1 87 ? -8.021 8.764 -1.316 1.00 93.25 87 ALA A N 1
ATOM 649 C CA . ALA A 1 87 ? -7.205 7.840 -2.085 1.00 93.25 87 ALA A CA 1
ATOM 650 C C . ALA A 1 87 ? -5.901 8.529 -2.503 1.00 93.25 87 ALA A C 1
ATOM 652 O O . ALA A 1 87 ? -5.921 9.634 -3.049 1.00 93.25 87 ALA A O 1
ATOM 653 N N . LEU A 1 88 ? -4.768 7.867 -2.268 1.00 92.00 88 LEU A N 1
ATOM 654 C CA . LEU A 1 88 ? -3.489 8.351 -2.773 1.00 92.00 88 LEU A CA 1
ATOM 655 C C . LEU A 1 88 ? -3.435 8.186 -4.297 1.00 92.00 88 LEU A C 1
ATOM 657 O O . LEU A 1 88 ? -3.834 7.130 -4.802 1.00 92.00 88 LEU A O 1
ATOM 661 N N . PRO A 1 89 ? -2.900 9.175 -5.036 1.00 89.25 89 PRO A N 1
ATOM 662 C CA . PRO A 1 89 ? -2.730 9.057 -6.476 1.00 89.25 89 PRO A CA 1
ATOM 663 C C . PRO A 1 89 ? -1.911 7.815 -6.845 1.00 89.25 89 PRO A C 1
ATOM 665 O O . PRO A 1 89 ? -1.009 7.441 -6.083 1.00 89.25 89 PRO A O 1
ATOM 668 N N . PRO A 1 90 ? -2.200 7.159 -7.984 1.00 85.38 90 PRO A N 1
ATOM 669 C CA . PRO A 1 90 ? -1.448 5.993 -8.440 1.00 85.38 90 PRO A CA 1
ATOM 670 C C . PRO A 1 90 ? 0.050 6.301 -8.565 1.00 85.38 90 PRO A C 1
ATOM 672 O O . PRO A 1 90 ? 0.459 7.452 -8.715 1.00 85.38 90 PRO A O 1
ATOM 675 N N . GLU A 1 91 ? 0.884 5.266 -8.475 1.00 84.56 91 GLU A N 1
ATOM 676 C CA . GLU A 1 91 ? 2.313 5.422 -8.752 1.00 84.56 91 GLU A CA 1
ATOM 677 C C . GLU A 1 91 ? 2.507 5.988 -10.165 1.00 84.56 91 GLU A C 1
ATOM 679 O O . GLU A 1 91 ? 1.789 5.614 -11.092 1.00 84.56 91 GLU A O 1
ATOM 684 N N . GLY A 1 92 ? 3.424 6.942 -10.319 1.00 81.12 92 GLY A N 1
ATOM 685 C CA . GLY A 1 92 ? 3.602 7.630 -11.596 1.00 81.12 92 GLY A CA 1
ATOM 686 C C . GLY A 1 92 ? 2.610 8.762 -11.866 1.00 81.12 92 GLY A C 1
ATOM 687 O O . GLY A 1 92 ? 2.689 9.377 -12.928 1.00 81.12 92 GLY A O 1
ATOM 688 N N . HIS A 1 93 ? 1.689 9.083 -10.948 1.00 82.38 93 HIS A N 1
ATOM 689 C CA . HIS A 1 93 ? 0.791 10.223 -11.138 1.00 82.38 93 HIS A CA 1
ATOM 690 C C . HIS A 1 93 ? 1.597 11.523 -11.297 1.00 82.38 93 HIS A C 1
ATOM 692 O O . HIS A 1 93 ? 2.428 11.850 -10.454 1.00 82.38 93 HIS A O 1
ATOM 698 N N . ASN A 1 94 ? 1.355 12.250 -12.390 1.00 83.94 94 ASN A N 1
ATOM 699 C CA . ASN A 1 94 ? 2.113 13.434 -12.820 1.00 83.94 94 ASN A CA 1
ATOM 700 C C . ASN A 1 94 ? 3.609 13.204 -13.113 1.00 83.94 94 ASN A C 1
ATOM 702 O O . ASN A 1 94 ? 4.338 14.174 -13.319 1.00 83.94 94 ASN A O 1
ATOM 706 N N . MET A 1 95 ? 4.081 11.955 -13.178 1.00 84.75 95 MET A N 1
ATOM 707 C CA . MET A 1 95 ? 5.428 11.670 -13.670 1.00 84.75 95 MET A CA 1
ATOM 708 C C . MET A 1 95 ? 5.434 11.707 -15.200 1.00 84.75 95 MET A C 1
ATOM 710 O O . MET A 1 95 ? 4.590 11.097 -15.856 1.00 84.75 95 MET A O 1
ATOM 714 N N . VAL A 1 96 ? 6.407 12.415 -15.771 1.00 83.00 96 VAL A N 1
ATOM 715 C CA . VAL A 1 96 ? 6.643 12.447 -17.217 1.00 83.00 96 VAL A CA 1
ATOM 716 C C . VAL A 1 96 ? 7.740 11.431 -17.536 1.00 83.00 96 VAL A C 1
ATOM 718 O O . VAL A 1 96 ? 8.803 11.489 -16.915 1.00 83.00 96 VAL A O 1
ATOM 721 N N . PRO A 1 97 ? 7.521 10.489 -18.472 1.00 82.44 97 PRO A N 1
ATOM 722 C CA . PRO A 1 97 ? 8.543 9.517 -18.823 1.00 82.44 97 PRO A CA 1
ATOM 723 C C . PRO A 1 97 ? 9.747 10.226 -19.447 1.00 82.44 97 PRO A C 1
ATOM 725 O O . PRO A 1 97 ? 9.626 10.910 -20.463 1.00 82.44 97 PRO A O 1
ATOM 728 N N . PHE A 1 98 ? 10.923 10.023 -18.859 1.00 83.88 98 PHE A N 1
ATOM 729 C CA . PHE A 1 98 ? 12.187 10.395 -19.479 1.00 83.88 98 PHE A CA 1
ATOM 730 C C . PHE A 1 98 ? 12.738 9.184 -20.235 1.00 83.88 98 PHE A C 1
ATOM 732 O O . PHE A 1 98 ? 13.229 8.231 -19.630 1.00 83.88 98 PHE A O 1
ATOM 739 N N . VAL A 1 99 ? 12.618 9.193 -21.565 1.00 84.88 99 VAL A N 1
ATOM 740 C CA . VAL A 1 99 ? 13.071 8.084 -22.416 1.00 84.88 99 VAL A CA 1
ATOM 741 C C . VAL A 1 99 ? 14.426 8.424 -23.022 1.00 84.88 99 VAL A C 1
ATOM 743 O O . VAL A 1 99 ? 14.540 9.324 -23.852 1.00 84.88 99 VAL A O 1
ATOM 746 N N . CYS A 1 100 ? 15.450 7.659 -22.650 1.00 84.50 100 CYS A N 1
ATOM 747 C CA . CYS A 1 100 ? 16.755 7.715 -23.291 1.00 84.50 100 CYS A CA 1
ATOM 748 C C . CYS A 1 100 ? 16.857 6.600 -24.342 1.00 84.50 100 CYS A C 1
ATOM 750 O O . CYS A 1 100 ? 16.764 5.421 -24.005 1.00 84.50 100 CYS A O 1
ATOM 752 N N . SER A 1 101 ? 17.002 6.966 -25.618 1.00 85.38 101 SER A N 1
ATOM 753 C CA . SER A 1 101 ? 17.086 6.005 -26.726 1.00 85.38 101 SER A CA 1
ATOM 754 C C . SER A 1 101 ? 18.524 5.822 -27.200 1.00 85.38 101 SER A C 1
ATOM 756 O O . SER A 1 101 ? 19.262 6.790 -27.383 1.00 85.38 101 SER A O 1
ATOM 758 N N . GLY A 1 102 ? 18.903 4.569 -27.443 1.00 86.00 102 GLY A N 1
ATOM 759 C CA . GLY A 1 102 ? 20.267 4.180 -27.765 1.00 86.00 102 GLY A CA 1
ATOM 760 C C . GLY A 1 102 ? 20.367 2.847 -28.483 1.00 86.00 102 GLY A C 1
ATOM 761 O O . GLY A 1 102 ? 19.479 2.008 -28.355 1.00 86.00 102 GLY A O 1
ATOM 762 N N . LYS A 1 103 ? 21.458 2.631 -29.225 1.00 89.31 103 LYS A N 1
ATOM 763 C CA . LYS A 1 103 ? 21.787 1.317 -29.786 1.00 89.31 103 LYS A CA 1
ATOM 764 C C . LYS A 1 103 ? 23.291 1.075 -29.796 1.00 89.31 103 LYS A C 1
ATOM 766 O O . LYS A 1 103 ? 24.076 1.988 -30.042 1.00 89.31 103 LYS A O 1
ATOM 771 N N . TRP A 1 104 ? 23.659 -0.179 -29.587 1.00 90.12 104 TRP A N 1
ATOM 772 C CA . TRP A 1 104 ? 25.007 -0.681 -29.816 1.00 90.12 104 TRP A CA 1
ATOM 773 C C . TRP A 1 104 ? 25.191 -0.841 -31.326 1.00 90.12 104 TRP A C 1
ATOM 775 O O . TRP A 1 104 ? 24.311 -1.386 -31.996 1.00 90.12 104 TRP A O 1
ATOM 785 N N . ASN A 1 105 ? 26.289 -0.330 -31.876 1.00 91.00 105 ASN A N 1
ATOM 786 C CA . ASN A 1 105 ? 26.571 -0.406 -33.303 1.00 91.00 105 ASN A CA 1
ATOM 787 C C . ASN A 1 105 ? 27.993 -0.952 -33.528 1.00 91.00 105 ASN A C 1
ATOM 789 O O . ASN A 1 105 ? 28.956 -0.207 -33.327 1.00 91.00 105 ASN A O 1
ATOM 793 N N . PRO A 1 106 ? 28.129 -2.224 -33.949 1.00 88.62 106 PRO A N 1
ATOM 794 C CA . PRO A 1 106 ? 29.423 -2.827 -34.261 1.00 88.62 106 PRO A CA 1
ATOM 795 C C . PRO A 1 106 ? 30.196 -2.051 -35.328 1.00 88.62 106 PRO A C 1
ATOM 797 O O . PRO A 1 106 ? 31.379 -1.780 -35.140 1.00 88.62 106 PRO A O 1
ATOM 800 N N . ASP A 1 107 ? 29.514 -1.605 -36.386 1.00 92.12 107 ASP A N 1
ATOM 801 C CA . ASP A 1 107 ? 30.139 -0.892 -37.507 1.00 92.12 107 ASP A CA 1
ATOM 802 C C . ASP A 1 107 ? 30.674 0.489 -37.094 1.00 92.12 107 ASP A C 1
ATOM 804 O O . ASP A 1 107 ? 31.598 1.014 -37.709 1.00 92.12 107 ASP A O 1
ATOM 808 N N . ALA A 1 108 ? 30.113 1.077 -36.032 1.00 87.19 108 ALA A N 1
ATOM 809 C CA . ALA A 1 108 ? 30.559 2.351 -35.467 1.00 87.19 108 ALA A CA 1
ATOM 810 C C . ALA A 1 108 ? 31.486 2.189 -34.247 1.00 87.19 108 ALA A C 1
ATOM 812 O O . ALA A 1 108 ? 31.810 3.184 -33.601 1.00 87.19 108 ALA A O 1
ATOM 813 N N . GLY A 1 109 ? 31.878 0.959 -33.893 1.00 88.69 109 GLY A N 1
ATOM 814 C CA . GLY A 1 109 ? 32.755 0.686 -32.748 1.00 88.69 109 GLY A CA 1
ATOM 815 C C . GLY A 1 109 ? 32.115 0.915 -31.375 1.00 88.69 109 GLY A C 1
ATOM 816 O O . GLY A 1 109 ? 32.798 0.818 -30.362 1.00 88.69 109 GLY A O 1
ATOM 817 N N . THR A 1 110 ? 30.805 1.176 -31.304 1.00 92.06 110 THR A N 1
ATOM 818 C CA . THR A 1 110 ? 30.104 1.388 -30.025 1.00 92.06 110 THR A CA 1
ATOM 819 C C . THR A 1 110 ? 29.627 0.082 -29.391 1.00 92.06 110 THR A C 1
ATOM 821 O O . THR A 1 110 ? 28.947 0.095 -28.372 1.00 92.06 110 THR A O 1
ATOM 824 N N . ALA A 1 111 ? 29.966 -1.066 -29.982 1.00 91.25 111 ALA A N 1
ATOM 825 C CA . ALA A 1 111 ? 29.714 -2.383 -29.411 1.00 91.25 111 ALA A CA 1
ATOM 826 C C . ALA A 1 111 ? 30.986 -3.012 -28.821 1.00 91.25 111 ALA A C 1
ATOM 828 O O . ALA A 1 111 ? 31.397 -4.100 -29.212 1.00 91.25 111 ALA A O 1
ATOM 829 N N . ALA A 1 112 ? 31.620 -2.308 -27.888 1.00 91.81 112 ALA A N 1
ATOM 830 C CA . ALA A 1 112 ? 32.991 -2.553 -27.444 1.00 91.81 112 ALA A CA 1
ATOM 831 C C . ALA A 1 112 ? 33.136 -3.548 -26.272 1.00 91.81 112 ALA A C 1
ATOM 833 O O . ALA A 1 112 ? 34.238 -3.791 -25.780 1.00 91.81 112 ALA A O 1
ATOM 834 N N . GLY A 1 113 ? 32.033 -4.149 -25.816 1.00 87.50 113 GLY A N 1
ATOM 835 C CA . GLY A 1 113 ? 32.056 -5.195 -24.790 1.00 87.50 113 GLY A CA 1
ATOM 836 C C . GLY A 1 113 ? 32.367 -4.677 -23.380 1.00 87.50 113 GLY A C 1
ATOM 837 O O . GLY A 1 113 ? 32.183 -3.499 -23.079 1.00 87.50 113 GLY A O 1
ATOM 838 N N . CYS A 1 114 ? 32.768 -5.578 -22.475 1.00 88.88 114 CYS A N 1
ATOM 839 C CA . CYS A 1 114 ? 32.987 -5.268 -21.058 1.00 88.88 114 CYS A CA 1
ATOM 840 C C . CYS A 1 114 ? 34.378 -4.665 -20.771 1.00 88.88 114 CYS A C 1
ATOM 842 O O . CYS A 1 114 ? 35.256 -4.616 -21.633 1.00 88.88 114 CYS A O 1
ATOM 844 N N . SER A 1 115 ? 34.599 -4.226 -19.528 1.00 88.88 115 SER A N 1
ATOM 845 C CA . SER A 1 115 ? 35.842 -3.575 -19.077 1.00 88.88 115 SER A CA 1
ATOM 846 C C . SER A 1 115 ? 37.114 -4.399 -19.291 1.00 88.88 115 SER A C 1
ATOM 848 O O . SER A 1 115 ? 38.182 -3.815 -19.456 1.00 88.88 115 SER A O 1
ATOM 850 N N . ASN A 1 116 ? 37.009 -5.728 -19.368 1.00 92.44 116 ASN A N 1
ATOM 851 C CA . ASN A 1 116 ? 38.150 -6.623 -19.584 1.00 92.44 116 ASN A CA 1
ATOM 852 C C . ASN A 1 116 ? 38.870 -6.389 -20.924 1.00 92.44 116 ASN A C 1
ATOM 854 O O . ASN A 1 116 ? 40.036 -6.751 -21.052 1.00 92.44 116 ASN A O 1
ATOM 858 N N . TYR A 1 117 ? 38.200 -5.782 -21.909 1.00 84.56 117 TYR A N 1
ATOM 859 C CA . TYR A 1 117 ? 38.736 -5.566 -23.258 1.00 84.56 117 TYR A CA 1
ATOM 860 C C . TYR A 1 117 ? 39.260 -4.138 -23.487 1.00 84.56 117 TYR A C 1
ATOM 862 O O . TYR A 1 117 ? 39.608 -3.780 -24.608 1.00 84.56 117 TYR A O 1
ATOM 870 N N . GLY A 1 118 ? 39.301 -3.295 -22.445 1.00 89.31 118 GLY A N 1
ATOM 871 C CA . GLY A 1 118 ? 39.896 -1.949 -22.493 1.00 89.31 118 GLY A CA 1
ATOM 872 C C . GLY A 1 118 ? 39.132 -0.904 -23.320 1.00 89.31 118 GLY A C 1
ATOM 873 O O . GLY A 1 118 ? 39.478 0.273 -23.281 1.00 89.31 118 GLY A O 1
ATOM 874 N N . GLN A 1 119 ? 38.075 -1.300 -24.031 1.00 91.06 119 GLN A N 1
ATOM 875 C CA . GLN A 1 119 ? 37.287 -0.421 -24.902 1.00 91.06 119 GLN A CA 1
ATOM 876 C C . GLN A 1 119 ? 35.891 -0.110 -24.345 1.00 91.06 119 GLN A C 1
ATOM 878 O O . GLN A 1 119 ? 35.100 0.555 -25.000 1.00 91.06 119 GLN A O 1
ATOM 883 N N . TYR A 1 120 ? 35.595 -0.513 -23.106 1.00 90.38 120 TYR A N 1
ATOM 884 C CA . TYR A 1 120 ? 34.285 -0.328 -22.467 1.00 90.38 120 TYR A CA 1
ATOM 885 C C . TYR A 1 120 ? 33.744 1.109 -22.525 1.00 90.38 120 TYR A C 1
ATOM 887 O O . TYR A 1 120 ? 32.541 1.315 -22.666 1.00 90.38 120 TYR A O 1
ATOM 895 N N . LEU A 1 121 ? 34.622 2.115 -22.448 1.00 92.38 121 LEU A N 1
ATOM 896 C CA . LEU A 1 121 ? 34.214 3.521 -22.508 1.00 92.38 121 LEU A CA 1
ATOM 897 C C . LEU A 1 121 ? 33.713 3.962 -23.896 1.00 92.38 121 LEU A C 1
ATOM 899 O O . LEU A 1 121 ? 33.144 5.041 -24.001 1.00 92.38 121 LEU A O 1
ATOM 903 N N . GLN A 1 122 ? 33.893 3.146 -24.937 1.00 91.56 122 GLN A N 1
ATOM 904 C CA . GLN A 1 122 ? 33.403 3.412 -26.295 1.00 91.56 122 GLN A CA 1
ATOM 905 C C . GLN A 1 122 ? 31.944 2.972 -26.496 1.00 91.56 122 GLN A C 1
ATOM 907 O O . GLN A 1 122 ? 31.321 3.331 -27.495 1.00 91.56 122 GLN A O 1
ATOM 912 N N . ASN A 1 123 ? 31.377 2.219 -25.548 1.00 92.44 123 ASN A N 1
ATOM 913 C CA . ASN A 1 123 ? 29.953 1.895 -25.546 1.00 92.44 123 ASN A CA 1
ATOM 914 C C . ASN A 1 123 ? 29.103 3.168 -25.393 1.00 92.44 123 ASN A C 1
ATOM 916 O O . ASN A 1 123 ? 29.593 4.149 -24.834 1.00 92.44 123 ASN A O 1
ATOM 920 N N . PRO A 1 124 ? 27.828 3.183 -25.829 1.00 91.88 124 PRO A N 1
ATOM 921 C CA . PRO A 1 124 ? 26.964 4.339 -25.642 1.00 91.88 124 PRO A CA 1
ATOM 922 C C . PRO A 1 124 ? 26.863 4.720 -24.162 1.00 91.88 124 PRO A C 1
ATOM 924 O O . PRO A 1 124 ? 26.528 3.887 -23.318 1.00 91.88 124 PRO A O 1
ATOM 927 N N . GLN A 1 125 ? 27.146 5.985 -23.857 1.00 88.81 125 GLN A N 1
ATOM 928 C CA . GLN A 1 125 ? 27.057 6.542 -22.511 1.00 88.81 125 GLN A CA 1
ATOM 929 C C . GLN A 1 125 ? 25.982 7.618 -22.484 1.00 88.81 125 GLN A C 1
ATOM 931 O O . GLN A 1 125 ? 25.922 8.476 -23.364 1.00 88.81 125 GLN A O 1
ATOM 936 N N . TYR A 1 126 ? 25.151 7.575 -21.450 1.00 86.69 126 TYR A N 1
ATOM 937 C CA . TYR A 1 126 ? 24.064 8.519 -21.259 1.00 86.69 126 TYR A CA 1
ATOM 938 C C . TYR A 1 126 ? 24.212 9.153 -19.888 1.00 86.69 126 TYR A C 1
ATOM 940 O O . TYR A 1 126 ? 24.181 8.464 -18.869 1.00 86.69 126 TYR A O 1
ATOM 948 N N . LEU A 1 127 ? 24.383 10.471 -19.870 1.00 85.81 127 LEU A N 1
ATOM 949 C CA . LEU A 1 127 ? 24.295 11.244 -18.644 1.00 85.81 127 LEU A CA 1
ATOM 950 C C . LEU A 1 127 ? 22.821 11.554 -18.389 1.00 85.81 127 LEU A C 1
ATOM 952 O O . LEU A 1 127 ? 22.183 12.248 -19.179 1.00 85.81 127 LEU A O 1
ATOM 956 N N . LEU A 1 128 ? 22.282 11.018 -17.298 1.00 82.06 128 LEU A N 1
ATOM 957 C CA . LEU A 1 128 ? 20.927 11.316 -16.853 1.00 82.06 128 LEU A CA 1
ATOM 958 C C . LEU A 1 128 ? 20.994 12.457 -15.837 1.00 82.06 128 LEU A C 1
ATOM 960 O O . LEU A 1 128 ? 21.608 12.310 -14.781 1.00 82.06 128 LEU A O 1
ATOM 964 N N . HIS A 1 129 ? 20.369 13.586 -16.162 1.00 75.50 129 HIS A N 1
ATOM 965 C CA . HIS A 1 129 ? 20.079 14.635 -15.189 1.00 75.50 129 HIS A CA 1
ATOM 966 C C . HIS A 1 129 ? 18.701 14.336 -14.599 1.00 75.50 129 HIS A C 1
ATOM 968 O O . HIS A 1 129 ? 17.697 14.488 -15.294 1.00 75.50 129 HIS A O 1
ATOM 974 N N . VAL A 1 130 ? 18.687 13.836 -13.362 1.00 68.44 130 VAL A N 1
ATOM 975 C CA . VAL A 1 130 ? 17.479 13.478 -12.601 1.00 68.44 130 VAL A CA 1
ATOM 976 C C . VAL A 1 130 ? 17.192 14.554 -11.568 1.00 68.44 130 VAL A C 1
ATOM 978 O O . VAL A 1 130 ? 18.172 15.019 -10.942 1.00 68.44 130 VAL A O 1
#

Radius of gyration: 23.11 Å; chains: 1; bounding box: 55×31×58 Å

Sequence (130 aa):
MLLTLEAPVDLAINLRLVGGDGQRVGSVSKKSLRGQSGEYRPGFCYLDLDAVEAGLYTIVASTYEPQCMGSFSLQVAATSPQFQVFALPPEGHNMVPFVCSGKWNPDAGTAAGCSNYGQYLQNPQYLLHV

Organism: Aphanomyces astaci (NCBI:txid112090)

pLDDT: mean 91.58, std 5.24, range [68.44, 98.44]

Secondary structure (DSSP, 8-state):
-EEEEE--TTSEEEEEEEEESSS--S---TTTEEEE-SS-EESEEEEE-S-PPSSEEEEEEEESSTT-----EEEEE-SSS-----PPPPTTTTPPP--------GGGT----SGGGS-GGGS-------

InterPro domains:
  IPR036213 Calpain large subunit, domain III superfamily [SSF49758] (11-81)
  IPR051297 PalB/RIM13 Calpain-like [PTHR46143] (2-82)